Protein AF-A0A2M8DXQ0-F1 (afdb_monomer_lite)

Sequence (155 aa):
MKQFPECLSPVTDYAHSKRWRASALTLALAMISALGCEPAQAQPVPDASDHPAVVLIAPETVQDILKIHFELPAALPDETARATFLRRAQREIGELLASEGYFTPQITLRPTGDGEAPALEVAPGRRTLVSAVNIEFRGAIAADIPLVERLRASW

Radius of gyration: 29.86 Å; chains: 1; bounding box: 64×35×101 Å

pLDDT: mean 78.76, std 22.45, range [37.69, 98.5]

Secondary structure (DSSP, 8-state):
-------------------------------------------------SS-SSEEE--HHHHHHHHHH-PPPS---SHHHHHHHHHHHHHHHHHHHHHTTB-S-EEEEEPPSTTSPPEEEEE--PBP----------THHHH-HHHHHHHHHT-

Foldseek 3Di:
DDDDDDDDDDDPDDDDDDDDDDDDDDDDDDDDDDDDDPDDPPDPPPDLPPDALEAEAEPPVLVVLCVVQPDGDNHQPDPVSVVVVQVVCCVRSCVSLVVVQQNDKDWDWADDPPPDRIYTYIDSPDGDDDPDDDDDDDDPVVVVVVNVVVVVVVD

Structure (mmCIF, N/CA/C/O backbone):
data_AF-A0A2M8DXQ0-F1
#
_entry.id   AF-A0A2M8DXQ0-F1
#
loop_
_atom_site.group_PDB
_atom_site.id
_atom_site.type_symbol
_atom_site.label_atom_id
_atom_site.label_alt_id
_atom_site.label_comp_id
_atom_site.label_asym_id
_atom_site.label_entity_id
_atom_site.label_seq_id
_atom_site.pdbx_PDB_ins_code
_atom_site.Cartn_x
_atom_site.Cartn_y
_atom_site.Cartn_z
_atom_site.occupancy
_atom_site.B_iso_or_equiv
_atom_site.auth_seq_id
_atom_site.auth_comp_id
_atom_site.auth_asym_id
_atom_site.auth_atom_id
_atom_site.pdbx_PDB_model_num
ATOM 1 N N . MET A 1 1 ? 44.949 -21.404 -10.676 1.00 38.62 1 MET A N 1
ATOM 2 C CA . MET A 1 1 ? 44.793 -20.362 -9.629 1.00 38.62 1 MET A CA 1
ATOM 3 C C . MET A 1 1 ? 43.578 -19.527 -10.005 1.00 38.62 1 MET A C 1
ATOM 5 O O . MET A 1 1 ? 43.633 -18.927 -11.059 1.00 38.62 1 MET A O 1
ATOM 9 N N . LYS A 1 2 ? 42.449 -19.472 -9.300 1.00 41.75 2 LYS A N 1
ATOM 10 C CA . LYS A 1 2 ? 41.960 -20.107 -8.071 1.00 41.75 2 LYS A CA 1
ATOM 11 C C . LYS A 1 2 ? 40.453 -20.358 -8.273 1.00 41.75 2 LYS A C 1
ATOM 13 O O . LYS A 1 2 ? 39.755 -19.491 -8.784 1.00 41.75 2 LYS A O 1
ATOM 18 N N . GLN A 1 3 ? 40.017 -21.549 -7.877 1.00 44.88 3 GLN A N 1
ATOM 19 C CA . GLN A 1 3 ? 38.630 -21.971 -7.693 1.00 44.88 3 GLN A CA 1
ATOM 20 C C . GLN A 1 3 ? 38.001 -21.127 -6.567 1.00 44.88 3 GLN A C 1
ATOM 22 O O . GLN A 1 3 ? 38.643 -20.962 -5.529 1.00 44.88 3 GLN A O 1
ATOM 27 N N . PHE A 1 4 ? 36.782 -20.617 -6.744 1.00 52.09 4 PHE A N 1
ATOM 28 C CA . PHE A 1 4 ? 35.934 -20.147 -5.641 1.00 52.09 4 PHE A CA 1
ATOM 29 C C . PHE A 1 4 ? 34.973 -21.277 -5.260 1.00 52.09 4 PHE A C 1
ATOM 31 O O . PHE A 1 4 ? 34.165 -21.657 -6.109 1.00 52.09 4 PHE A O 1
ATOM 38 N N . PRO A 1 5 ? 35.033 -21.813 -4.030 1.00 55.25 5 PRO A N 1
ATOM 39 C CA . PRO A 1 5 ? 33.978 -22.657 -3.510 1.00 55.25 5 PRO A CA 1
ATOM 40 C C . PRO A 1 5 ? 33.169 -21.973 -2.399 1.00 55.25 5 PRO A C 1
ATOM 42 O O . PRO A 1 5 ? 33.694 -21.221 -1.581 1.00 55.25 5 PRO A O 1
ATOM 45 N N . GLU A 1 6 ? 31.891 -22.346 -2.408 1.00 51.88 6 GLU A N 1
ATOM 46 C CA . GLU A 1 6 ? 31.023 -22.602 -1.256 1.00 51.88 6 GLU A CA 1
ATOM 47 C C . GLU A 1 6 ? 30.485 -21.436 -0.415 1.00 51.88 6 GLU A C 1
ATOM 49 O O . GLU A 1 6 ? 31.132 -20.841 0.443 1.00 51.88 6 GLU A O 1
ATOM 54 N N . CYS A 1 7 ? 29.179 -21.227 -0.633 1.00 46.81 7 CYS A N 1
ATOM 55 C CA . CYS A 1 7 ? 28.169 -21.005 0.392 1.00 46.81 7 CYS A CA 1
ATOM 56 C C . CYS A 1 7 ? 28.504 -21.686 1.724 1.00 46.81 7 CYS A C 1
ATOM 58 O O . CYS A 1 7 ? 28.810 -22.871 1.730 1.00 46.81 7 CYS A O 1
ATOM 60 N N . LEU A 1 8 ? 28.287 -20.972 2.829 1.00 46.88 8 LEU A N 1
ATOM 61 C CA . LEU A 1 8 ? 27.547 -21.443 4.006 1.00 46.88 8 LEU A CA 1
ATOM 62 C C . LEU A 1 8 ? 27.534 -20.316 5.045 1.00 46.88 8 LEU A C 1
ATOM 64 O O . LEU A 1 8 ? 28.537 -19.995 5.677 1.00 46.88 8 LEU A O 1
ATOM 68 N N . SER A 1 9 ? 26.364 -19.707 5.213 1.00 54.69 9 SER A N 1
ATOM 69 C CA . SER A 1 9 ? 25.974 -19.054 6.463 1.00 54.69 9 SER A CA 1
ATOM 70 C C . SER A 1 9 ? 26.102 -20.041 7.632 1.00 54.69 9 SER A C 1
ATOM 72 O O . SER A 1 9 ? 25.889 -21.241 7.445 1.00 54.69 9 SER A O 1
ATOM 74 N N . PRO A 1 10 ? 26.302 -19.540 8.857 1.00 52.59 10 PRO A N 1
ATOM 75 C CA . PRO A 1 10 ? 25.149 -19.604 9.744 1.00 52.59 10 PRO A CA 1
ATOM 76 C C . PRO A 1 10 ? 24.891 -18.319 10.532 1.00 52.59 10 PRO A C 1
ATOM 78 O O . PRO A 1 10 ? 25.787 -17.640 11.027 1.00 52.59 10 PRO A O 1
ATOM 81 N N . VAL A 1 11 ? 23.589 -18.064 10.631 1.00 55.38 11 VAL A N 1
ATOM 82 C CA . VAL A 1 11 ? 22.869 -17.262 11.618 1.00 55.38 11 VAL A CA 1
ATOM 83 C C . VAL A 1 11 ? 23.506 -17.390 13.004 1.00 55.38 11 VAL A 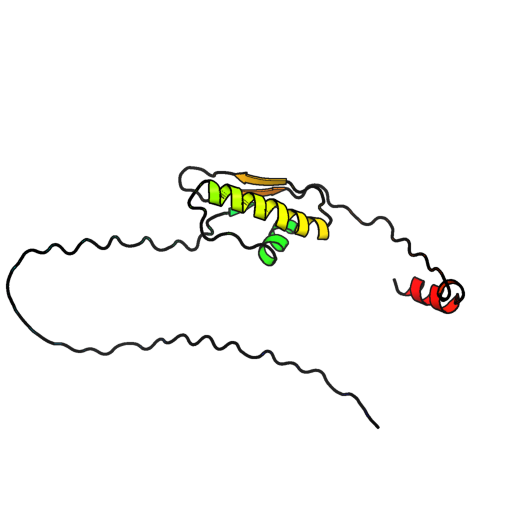C 1
ATOM 85 O O . VAL A 1 11 ? 23.536 -18.476 13.581 1.00 55.38 11 VAL A O 1
ATOM 88 N N . THR A 1 12 ? 23.985 -16.277 13.558 1.00 50.41 12 THR A N 1
ATOM 89 C CA . THR A 1 12 ? 24.344 -16.184 14.974 1.00 50.41 12 THR A CA 1
ATOM 90 C C . THR A 1 12 ? 23.084 -16.023 15.819 1.00 50.41 12 THR A C 1
ATOM 92 O O . THR A 1 12 ? 22.494 -14.952 15.932 1.00 50.41 12 THR A O 1
ATOM 95 N N . ASP A 1 13 ? 22.691 -17.170 16.357 1.00 38.81 13 ASP A N 1
ATOM 96 C CA . ASP A 1 13 ? 22.019 -17.446 17.624 1.00 38.81 13 ASP A CA 1
ATOM 97 C C . ASP A 1 13 ? 21.908 -16.243 18.594 1.00 38.81 13 ASP A C 1
ATOM 99 O O . ASP A 1 13 ? 22.891 -15.796 19.194 1.00 38.81 13 ASP A O 1
ATOM 103 N N . TYR A 1 14 ? 20.691 -15.709 18.753 1.00 49.53 14 TYR A N 1
ATOM 104 C CA . TYR A 1 14 ? 20.368 -14.683 19.748 1.00 49.53 14 TYR A CA 1
ATOM 105 C C . TYR A 1 14 ? 19.960 -15.384 21.050 1.00 49.53 14 TYR A C 1
ATOM 107 O O . TYR A 1 14 ? 18.826 -15.830 21.228 1.00 49.53 14 TYR A O 1
ATOM 115 N N . ALA A 1 15 ? 20.914 -15.503 21.971 1.00 43.38 15 ALA A N 1
ATOM 116 C CA . ALA A 1 15 ? 20.733 -16.155 23.261 1.00 43.38 15 ALA A CA 1
ATOM 117 C C . ALA A 1 15 ? 19.770 -15.368 24.175 1.00 43.38 15 ALA A C 1
ATOM 119 O O . ALA A 1 15 ? 20.168 -14.446 24.889 1.00 43.38 15 ALA A O 1
ATOM 120 N N . HIS A 1 16 ? 18.495 -15.763 24.210 1.00 40.06 16 HIS A N 1
ATOM 121 C CA . HIS A 1 16 ? 17.528 -15.276 25.195 1.00 40.06 16 HIS A CA 1
ATOM 122 C C . HIS A 1 16 ? 17.622 -16.114 26.482 1.00 40.06 16 HIS A C 1
ATOM 124 O O . HIS A 1 16 ? 17.029 -17.186 26.612 1.00 40.06 16 HIS A O 1
ATOM 130 N N . SER A 1 17 ? 18.392 -15.637 27.462 1.00 42.81 17 SER A N 1
ATOM 131 C CA . SER A 1 17 ? 18.555 -16.322 28.750 1.00 42.81 17 SER A CA 1
ATOM 132 C C . SER A 1 17 ? 17.318 -16.149 29.651 1.00 42.81 17 SER A C 1
ATOM 134 O O . SER A 1 17 ? 17.207 -15.227 30.456 1.00 42.81 17 SER A O 1
ATOM 136 N N . LYS A 1 18 ? 16.365 -17.084 29.545 1.00 44.78 18 LYS A N 1
ATOM 137 C CA . LYS A 1 18 ? 15.232 -17.222 30.475 1.00 44.78 18 LYS A CA 1
ATOM 138 C C . LYS A 1 18 ? 15.708 -17.935 31.746 1.00 44.78 18 LYS A C 1
ATOM 140 O O . LYS A 1 18 ? 15.846 -19.155 31.785 1.00 44.78 18 LYS A O 1
ATOM 145 N N . ARG A 1 19 ? 16.001 -17.170 32.798 1.00 52.69 19 ARG A N 1
ATOM 146 C CA . ARG A 1 19 ? 16.432 -17.698 34.103 1.00 52.69 19 ARG A CA 1
ATOM 147 C C . ARG A 1 19 ? 15.214 -18.145 34.917 1.00 52.69 19 ARG A C 1
ATOM 149 O O . ARG A 1 19 ? 14.646 -17.365 35.671 1.00 52.69 19 ARG A O 1
ATOM 156 N N . TRP A 1 20 ? 14.829 -19.410 34.775 1.00 47.44 20 TRP A N 1
ATOM 157 C CA . TRP A 1 20 ? 13.988 -20.125 35.738 1.00 47.44 20 TRP A CA 1
ATOM 158 C C . TRP A 1 20 ? 14.889 -20.924 36.680 1.00 47.44 20 TRP A C 1
ATOM 160 O O . TRP A 1 20 ? 15.557 -21.859 36.246 1.00 47.44 20 TRP A O 1
ATOM 170 N N . ARG A 1 21 ? 14.909 -20.585 37.973 1.00 59.59 21 ARG A N 1
ATOM 171 C CA . ARG A 1 21 ? 15.303 -21.533 39.024 1.00 59.59 21 ARG A CA 1
ATOM 172 C C . ARG A 1 21 ? 14.330 -21.422 40.185 1.00 59.59 21 ARG A C 1
ATOM 174 O O . ARG A 1 21 ? 14.122 -20.349 40.741 1.00 59.59 21 ARG A O 1
ATOM 181 N N . ALA A 1 22 ? 13.730 -22.569 40.466 1.00 41.38 22 ALA A N 1
ATOM 182 C CA . ALA A 1 22 ? 12.804 -22.832 41.542 1.00 41.38 22 ALA A CA 1
ATOM 183 C C . ALA A 1 22 ? 13.484 -22.790 42.923 1.00 41.38 22 ALA A C 1
ATOM 185 O O . ALA A 1 22 ? 14.655 -23.137 43.055 1.00 41.38 22 ALA A O 1
ATOM 186 N N . SER A 1 23 ? 12.664 -22.416 43.906 1.00 44.75 23 SER A N 1
ATOM 187 C CA . SER A 1 23 ? 12.554 -22.940 45.274 1.00 44.75 23 SER A CA 1
ATOM 188 C C . SER A 1 23 ? 13.799 -23.077 46.158 1.00 44.75 23 SER A C 1
ATOM 190 O O . SER A 1 23 ? 14.638 -23.944 45.941 1.00 44.75 23 SER A O 1
ATOM 192 N N . ALA A 1 24 ? 13.776 -22.381 47.299 1.00 46.00 24 ALA A N 1
ATOM 193 C CA . ALA A 1 24 ? 14.278 -22.925 48.561 1.00 46.00 24 ALA A CA 1
ATOM 194 C C . ALA A 1 24 ? 13.546 -22.303 49.765 1.00 46.00 24 ALA A C 1
ATOM 196 O O . ALA A 1 24 ? 13.680 -21.126 50.079 1.00 46.00 24 ALA A O 1
ATOM 197 N N . LEU A 1 25 ? 12.751 -23.165 50.388 1.00 49.34 25 LEU A N 1
ATOM 198 C CA . LEU A 1 25 ? 12.206 -23.172 51.741 1.00 49.34 25 LEU A CA 1
ATOM 199 C C . LEU A 1 25 ? 13.146 -22.574 52.817 1.00 49.34 25 LEU A C 1
ATOM 201 O O . LEU A 1 25 ? 14.227 -23.116 53.024 1.00 49.34 25 LEU A O 1
ATOM 205 N N . THR A 1 26 ? 12.686 -21.592 53.601 1.00 50.16 26 THR A N 1
ATOM 206 C CA . THR A 1 26 ? 13.137 -21.400 54.996 1.00 50.16 26 THR A CA 1
ATOM 207 C C . THR A 1 26 ? 12.008 -20.874 55.886 1.00 50.16 26 THR A C 1
ATOM 209 O O . THR A 1 26 ? 11.451 -19.798 55.695 1.00 50.16 26 THR A O 1
ATOM 212 N N . LEU A 1 27 ? 11.680 -21.707 56.871 1.00 43.22 27 LEU A N 1
ATOM 213 C CA . LEU A 1 27 ? 10.767 -21.500 57.986 1.00 43.22 27 LEU A CA 1
ATOM 214 C C . LEU A 1 27 ? 11.451 -20.610 59.042 1.00 43.22 27 LEU A C 1
ATOM 216 O O . LEU A 1 27 ? 12.519 -20.981 59.528 1.00 43.22 27 LEU A O 1
ATOM 220 N N . ALA A 1 28 ? 10.849 -19.486 59.439 1.00 41.97 28 ALA A N 1
ATOM 221 C CA . ALA A 1 28 ? 11.252 -18.762 60.647 1.00 41.97 28 ALA A CA 1
ATOM 222 C C . ALA A 1 28 ? 10.053 -18.078 61.322 1.00 41.97 28 ALA A C 1
ATOM 224 O O . ALA A 1 28 ? 9.378 -17.219 60.764 1.00 41.97 28 ALA A O 1
ATOM 225 N N . LEU A 1 29 ? 9.819 -18.537 62.544 1.00 46.22 29 LEU A N 1
ATOM 226 C CA . LEU A 1 29 ? 8.838 -18.141 63.542 1.00 46.22 29 LEU A CA 1
ATOM 227 C C . LEU A 1 29 ? 9.188 -16.776 64.167 1.00 46.22 29 LEU A C 1
ATOM 229 O O . LEU A 1 29 ? 10.295 -16.630 64.677 1.00 46.22 29 LEU A O 1
ATOM 233 N N . ALA A 1 30 ? 8.240 -15.834 64.234 1.00 40.78 30 ALA A N 1
ATOM 234 C CA . ALA A 1 30 ? 8.247 -14.762 65.238 1.00 40.78 30 ALA A CA 1
ATOM 235 C C . ALA A 1 30 ? 6.844 -14.153 65.434 1.00 40.78 30 ALA A C 1
ATOM 237 O O . ALA A 1 30 ? 6.304 -13.483 64.558 1.00 40.78 30 ALA A O 1
ATOM 238 N N . MET A 1 31 ? 6.273 -14.392 66.617 1.00 52.69 31 MET A N 1
ATOM 239 C CA . MET A 1 31 ? 5.192 -13.602 67.211 1.00 52.69 31 MET A CA 1
ATOM 240 C C . MET A 1 31 ? 5.657 -12.162 67.463 1.00 52.69 31 MET A C 1
ATOM 242 O O . MET A 1 31 ? 6.749 -12.023 67.998 1.00 52.69 31 MET A O 1
ATOM 246 N N . ILE A 1 32 ? 4.821 -11.146 67.188 1.00 50.75 32 ILE A N 1
ATOM 247 C CA . ILE A 1 32 ? 4.685 -9.878 67.947 1.00 50.75 32 ILE A CA 1
ATOM 248 C C . ILE A 1 32 ? 3.414 -9.120 67.478 1.00 50.75 32 ILE A C 1
ATOM 250 O O . ILE A 1 32 ? 3.240 -8.811 66.306 1.00 50.75 32 ILE A O 1
ATOM 254 N N . SER A 1 33 ? 2.537 -8.891 68.456 1.00 41.78 33 SER A N 1
ATOM 255 C CA . SER A 1 33 ? 1.499 -7.875 68.702 1.00 41.78 33 SER A CA 1
ATOM 256 C C . SER A 1 33 ? 0.980 -6.900 67.625 1.00 41.78 33 SER A C 1
ATOM 258 O O . SER A 1 33 ? 1.723 -6.128 67.033 1.00 41.78 33 SER A O 1
ATOM 260 N N . ALA A 1 34 ? -0.360 -6.856 67.565 1.00 47.50 34 ALA A N 1
ATOM 261 C CA . ALA A 1 34 ? -1.269 -5.703 67.460 1.00 47.50 34 ALA A CA 1
ATOM 262 C C . ALA A 1 34 ? -0.751 -4.380 66.859 1.00 47.50 34 ALA A C 1
ATOM 264 O O . ALA A 1 34 ? -0.006 -3.659 67.510 1.00 47.50 34 ALA A O 1
ATOM 265 N N . LEU A 1 35 ? -1.313 -3.997 65.706 1.00 53.84 35 LEU A N 1
ATOM 266 C CA . LEU A 1 35 ? -1.897 -2.679 65.409 1.00 53.84 35 LEU A CA 1
ATOM 267 C C . LEU A 1 35 ? -2.565 -2.775 64.027 1.00 53.84 35 LEU A C 1
ATOM 269 O O . LEU A 1 35 ? -1.962 -3.280 63.082 1.00 53.84 35 LEU A O 1
ATOM 273 N N . GLY A 1 36 ? -3.817 -2.329 63.911 1.00 46.44 36 GLY A N 1
ATOM 274 C CA . GLY A 1 36 ? -4.515 -2.261 62.630 1.00 46.44 36 GLY A CA 1
ATOM 275 C C . GLY A 1 36 ? -3.786 -1.322 61.671 1.00 46.44 36 GLY A C 1
ATOM 276 O O . GLY A 1 36 ? -3.722 -0.120 61.903 1.00 46.44 36 GLY A O 1
ATOM 277 N N . CYS A 1 37 ? -3.238 -1.891 60.604 1.00 37.69 37 CYS A N 1
ATOM 278 C CA . CYS A 1 37 ? -2.796 -1.189 59.411 1.00 37.69 37 CYS A CA 1
ATOM 279 C C . CYS A 1 37 ? -3.345 -2.022 58.254 1.00 37.69 37 CYS A C 1
ATOM 281 O O . CYS A 1 37 ? -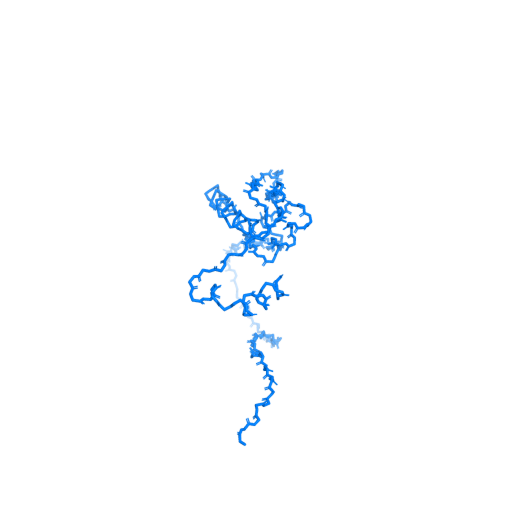2.797 -3.078 57.941 1.00 37.69 37 CYS A O 1
ATOM 283 N N . GLU A 1 38 ? -4.506 -1.628 57.725 1.00 43.25 38 GLU A N 1
ATOM 284 C CA . GLU A 1 38 ? -5.064 -2.223 56.511 1.00 43.25 38 GLU A CA 1
ATOM 285 C C . GLU A 1 38 ? -4.017 -2.074 55.400 1.00 43.25 38 GLU A C 1
ATOM 287 O O . GLU A 1 38 ? -3.698 -0.943 55.018 1.00 43.25 38 GLU A O 1
ATOM 292 N N . PRO A 1 39 ? -3.433 -3.172 54.885 1.00 44.44 39 PRO A N 1
ATOM 293 C CA . PRO A 1 39 ? -2.624 -3.065 53.694 1.00 44.44 39 PRO A CA 1
ATOM 294 C C . PRO A 1 39 ? -3.578 -2.662 52.575 1.00 44.44 39 PRO A C 1
ATOM 296 O O . PRO A 1 39 ? -4.568 -3.350 52.316 1.00 44.44 39 PRO A O 1
ATOM 299 N N . ALA A 1 40 ? -3.288 -1.521 51.950 1.00 53.22 40 ALA A N 1
ATOM 300 C CA . ALA A 1 40 ? -3.913 -1.085 50.716 1.00 53.22 40 ALA A CA 1
ATOM 301 C C . ALA A 1 40 ? -4.097 -2.304 49.808 1.00 53.22 40 ALA A C 1
ATOM 303 O O . ALA A 1 40 ? -3.121 -2.969 49.451 1.00 53.22 40 ALA A O 1
ATOM 304 N N . GLN A 1 41 ? -5.354 -2.638 49.515 1.00 44.53 41 GLN A N 1
ATOM 305 C CA . GLN A 1 41 ? -5.676 -3.731 48.618 1.00 44.53 41 GLN A CA 1
ATOM 306 C C . GLN A 1 41 ? -4.989 -3.436 47.288 1.00 44.53 41 GLN A C 1
ATOM 308 O O . GLN A 1 41 ? -5.386 -2.530 46.557 1.00 44.53 41 GLN A O 1
ATOM 313 N N . ALA A 1 42 ? -3.923 -4.184 47.002 1.00 49.88 42 ALA A N 1
ATOM 314 C CA . ALA A 1 42 ? -3.369 -4.283 45.672 1.00 49.88 42 ALA A CA 1
ATOM 315 C C . ALA A 1 42 ? -4.496 -4.833 44.801 1.00 49.88 42 ALA A C 1
ATOM 317 O O . ALA A 1 42 ? -4.826 -6.019 44.864 1.00 49.88 42 ALA A O 1
ATOM 318 N N . GLN A 1 43 ? -5.152 -3.936 44.068 1.00 52.00 43 GLN A N 1
ATOM 319 C CA . GLN A 1 43 ? -6.100 -4.329 43.045 1.00 52.00 43 GLN A CA 1
ATOM 320 C C . GLN A 1 43 ? -5.352 -5.289 42.112 1.00 52.00 43 GLN A C 1
ATOM 322 O O . GLN A 1 43 ? -4.249 -4.949 41.670 1.00 52.00 43 GLN A O 1
ATOM 327 N N . PRO A 1 44 ? -5.889 -6.492 41.848 1.00 45.03 44 PRO A N 1
ATOM 328 C CA . PRO A 1 44 ? -5.328 -7.360 40.832 1.00 45.03 44 PRO A CA 1
ATOM 329 C C . PRO A 1 44 ? -5.332 -6.548 39.541 1.00 45.03 44 PRO A C 1
ATOM 331 O O . PRO A 1 44 ? -6.400 -6.151 39.076 1.00 45.03 44 PRO A O 1
ATOM 334 N N . VAL A 1 45 ? -4.146 -6.237 39.012 1.00 55.00 45 VAL A N 1
ATOM 335 C CA . VAL A 1 45 ? -4.020 -5.730 37.647 1.00 55.00 45 VAL A CA 1
ATOM 336 C C . VAL A 1 45 ? -4.669 -6.815 36.792 1.00 55.00 45 VAL A C 1
ATOM 338 O O . VAL A 1 45 ? -4.180 -7.948 36.837 1.00 55.00 45 VAL A O 1
ATOM 341 N N . PRO A 1 46 ? -5.811 -6.544 36.132 1.00 52.59 46 PRO A N 1
ATOM 342 C CA . PRO A 1 46 ? -6.426 -7.542 35.282 1.00 52.59 46 PRO A CA 1
ATOM 343 C C . PRO A 1 46 ? -5.373 -7.953 34.266 1.00 52.59 46 PRO A C 1
ATOM 345 O O . PRO A 1 46 ? -4.700 -7.096 33.686 1.00 52.59 46 PRO A O 1
ATOM 348 N N . ASP A 1 47 ? -5.194 -9.268 34.168 1.00 43.94 47 ASP A N 1
ATOM 349 C CA . ASP A 1 47 ? -4.316 -9.934 33.221 1.00 43.94 47 ASP A CA 1
ATOM 350 C C . ASP A 1 47 ? -4.429 -9.193 31.892 1.00 43.94 47 ASP A C 1
ATOM 352 O O . ASP A 1 47 ? -5.539 -9.009 31.385 1.00 43.94 47 ASP A O 1
ATOM 356 N N . ALA A 1 48 ? -3.311 -8.641 31.417 1.00 50.91 48 ALA A N 1
ATOM 357 C CA . ALA A 1 48 ? -3.275 -7.897 30.174 1.00 50.91 48 ALA A CA 1
ATOM 358 C C . ALA A 1 48 ? -3.663 -8.883 29.078 1.00 50.91 48 ALA A C 1
ATOM 360 O O . ALA A 1 48 ? -2.838 -9.677 28.630 1.00 50.91 48 ALA A O 1
ATOM 361 N N . SER A 1 49 ? -4.948 -8.894 28.737 1.00 47.06 49 SER A N 1
ATOM 362 C CA . SER A 1 49 ? -5.508 -9.747 27.712 1.00 47.06 49 SER A CA 1
ATOM 363 C C . SER A 1 49 ? -4.634 -9.592 26.476 1.00 47.06 49 SER A C 1
ATOM 365 O O . SER A 1 49 ? -4.495 -8.481 25.968 1.00 47.06 49 SER A O 1
ATOM 367 N N . ASP A 1 50 ? -4.060 -10.692 25.993 1.00 52.03 50 ASP A N 1
ATOM 368 C CA . ASP A 1 50 ? -3.205 -10.769 24.795 1.00 52.03 50 ASP A CA 1
ATOM 369 C C . ASP A 1 50 ? -4.002 -10.505 23.494 1.00 52.03 50 ASP A C 1
ATOM 371 O O . ASP A 1 50 ? -3.685 -10.977 22.403 1.00 52.03 50 ASP A O 1
ATOM 375 N N . HIS A 1 51 ? -5.121 -9.790 23.617 1.00 52.72 51 HIS A N 1
ATOM 376 C CA . HIS A 1 51 ? -5.951 -9.354 22.519 1.00 52.72 51 HIS A CA 1
ATOM 377 C C . HIS A 1 51 ? -5.391 -8.026 22.013 1.00 52.72 51 HIS A C 1
ATOM 379 O O . HIS A 1 51 ? -5.248 -7.085 22.800 1.00 52.72 51 HIS A O 1
ATOM 385 N N . PRO A 1 52 ? -5.070 -7.921 20.713 1.00 60.75 52 PRO A N 1
ATOM 386 C CA . PRO A 1 52 ? -4.592 -6.670 20.156 1.00 60.75 52 PRO A CA 1
ATOM 387 C C . PRO A 1 52 ? -5.633 -5.582 20.425 1.00 60.75 52 PRO A C 1
ATOM 389 O O . PRO A 1 52 ? -6.833 -5.803 20.259 1.00 60.75 52 PRO A O 1
ATOM 392 N N . ALA A 1 53 ? -5.180 -4.386 20.801 1.00 82.50 53 ALA A N 1
ATOM 393 C CA . ALA A 1 53 ? -6.076 -3.258 21.062 1.00 82.50 53 ALA A CA 1
ATOM 394 C C . ALA A 1 53 ? -6.861 -2.793 19.826 1.00 82.50 53 ALA A C 1
ATOM 396 O O . ALA A 1 53 ? -7.657 -1.862 19.920 1.00 82.50 53 ALA A O 1
ATOM 397 N N . VAL A 1 54 ? -6.614 -3.403 18.666 1.00 92.38 54 VAL A N 1
ATOM 398 C CA . VAL A 1 54 ? -7.266 -3.127 17.393 1.00 92.38 54 VAL A CA 1
ATOM 399 C C . VAL A 1 54 ? -7.469 -4.445 16.651 1.00 92.38 54 VAL A C 1
ATOM 401 O O . VAL A 1 54 ? -6.544 -5.249 16.544 1.00 92.38 54 VAL A O 1
ATOM 404 N N . VAL A 1 55 ? -8.654 -4.648 16.082 1.00 93.88 55 VAL A N 1
ATOM 405 C CA . VAL A 1 55 ? -8.959 -5.796 15.215 1.00 93.88 55 VAL A CA 1
ATOM 406 C C . VAL A 1 55 ? -8.781 -5.392 13.752 1.00 93.88 55 VAL A C 1
ATOM 408 O O . VAL A 1 55 ? -9.322 -4.377 13.325 1.00 93.88 55 VAL A O 1
ATOM 411 N N . LEU A 1 56 ? -8.037 -6.171 12.961 1.00 95.75 56 LEU A N 1
ATOM 412 C CA . LEU A 1 56 ? -7.825 -5.895 11.534 1.00 95.75 56 LEU A CA 1
ATOM 413 C C . LEU A 1 56 ? -8.889 -6.578 10.662 1.00 95.75 56 LEU A C 1
ATOM 415 O O . LEU A 1 56 ? -8.944 -7.808 10.594 1.00 95.75 56 LEU A O 1
ATOM 419 N N . ILE A 1 57 ? -9.659 -5.780 9.919 1.00 96.81 57 ILE A N 1
ATOM 420 C CA . ILE A 1 57 ? -10.672 -6.248 8.967 1.00 96.81 57 ILE A CA 1
ATOM 421 C C . ILE A 1 57 ? -10.241 -5.859 7.551 1.00 96.81 57 ILE A C 1
ATOM 423 O O . ILE A 1 57 ? -10.218 -4.683 7.192 1.00 96.81 57 ILE A O 1
ATOM 427 N N . ALA A 1 58 ? -9.904 -6.855 6.736 1.00 97.00 58 ALA A N 1
ATOM 428 C CA . ALA A 1 58 ? -9.494 -6.672 5.347 1.00 97.00 58 ALA A CA 1
ATOM 429 C C . ALA A 1 58 ? -9.810 -7.934 4.525 1.00 97.00 58 ALA A C 1
ATOM 431 O O . ALA A 1 58 ? -9.956 -9.012 5.107 1.00 97.00 58 ALA A O 1
ATOM 432 N N . PRO A 1 59 ? -9.876 -7.843 3.183 1.00 97.19 59 PRO A N 1
ATOM 433 C CA . PRO A 1 59 ? -9.851 -9.023 2.321 1.00 97.19 59 PRO A CA 1
ATOM 434 C C . PRO A 1 59 ? -8.611 -9.885 2.592 1.00 97.19 59 PRO A C 1
ATOM 436 O O . PRO A 1 59 ? -7.540 -9.342 2.853 1.00 97.19 59 PRO A O 1
ATOM 439 N N . GLU A 1 60 ? -8.739 -11.208 2.476 1.00 96.00 60 GLU A N 1
ATOM 440 C CA . GLU A 1 60 ? -7.697 -12.185 2.845 1.00 96.00 60 GLU A CA 1
ATOM 441 C C . GLU A 1 60 ? -6.321 -11.867 2.237 1.00 96.00 60 GLU A C 1
ATOM 443 O O . GLU A 1 60 ? -5.336 -11.743 2.960 1.00 96.00 60 GLU A O 1
ATOM 448 N N . THR A 1 61 ? -6.274 -11.589 0.929 1.00 92.50 61 THR A N 1
ATOM 449 C CA . THR A 1 61 ? -5.032 -11.248 0.211 1.00 92.50 61 THR A CA 1
ATOM 450 C C . THR A 1 61 ? -4.311 -10.029 0.780 1.00 92.50 61 THR A C 1
ATOM 452 O O . THR A 1 61 ? -3.086 -9.976 0.779 1.00 92.50 61 THR A O 1
ATOM 455 N N . VAL A 1 62 ? -5.058 -9.038 1.264 1.00 97.00 62 VAL A N 1
ATOM 456 C CA . VAL A 1 62 ? -4.514 -7.829 1.890 1.00 97.00 62 VAL A CA 1
ATOM 457 C C . VAL A 1 62 ? -4.156 -8.094 3.343 1.00 97.00 62 VAL A C 1
ATOM 459 O O . VAL A 1 62 ? -3.149 -7.591 3.833 1.00 97.00 62 VAL A O 1
ATOM 462 N N . GLN A 1 63 ? -4.965 -8.892 4.034 1.00 96.75 63 GLN A N 1
ATOM 463 C CA . GLN A 1 63 ? -4.764 -9.200 5.439 1.00 96.75 63 GLN A CA 1
ATOM 464 C C . GLN A 1 63 ? -3.416 -9.891 5.678 1.00 96.75 63 GLN A C 1
ATOM 466 O O . GLN A 1 63 ? -2.733 -9.557 6.642 1.00 96.75 63 GLN A O 1
ATOM 471 N N . ASP A 1 64 ? -3.009 -10.799 4.793 1.00 96.06 64 ASP A N 1
ATOM 472 C CA . ASP A 1 64 ? -1.732 -11.510 4.913 1.00 96.06 64 ASP A CA 1
ATOM 473 C C . ASP A 1 64 ? -0.527 -10.582 4.757 1.00 96.06 64 ASP A C 1
ATOM 475 O O . ASP A 1 64 ? 0.414 -10.639 5.547 1.00 96.06 64 ASP A O 1
ATOM 479 N N . ILE A 1 65 ? -0.593 -9.656 3.802 1.00 96.06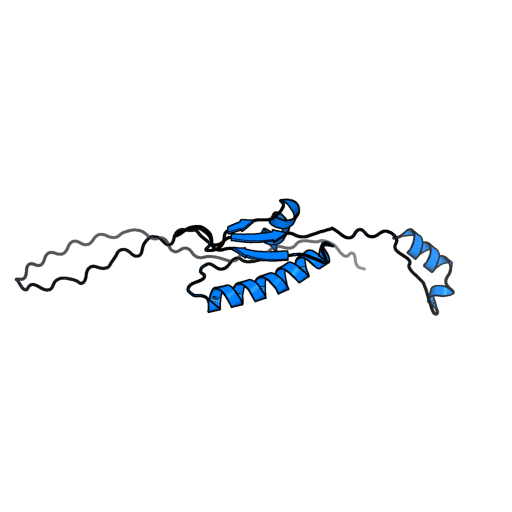 65 ILE A N 1
ATOM 480 C CA . ILE A 1 65 ? 0.449 -8.648 3.570 1.00 96.06 65 ILE A CA 1
ATOM 481 C C . ILE A 1 65 ? 0.560 -7.722 4.789 1.00 96.06 65 ILE A C 1
ATOM 483 O O . ILE A 1 65 ? 1.657 -7.443 5.276 1.00 96.06 65 ILE A O 1
ATOM 487 N N . LEU A 1 66 ? -0.579 -7.291 5.337 1.00 97.44 66 LEU A N 1
ATOM 488 C CA . LEU A 1 66 ? -0.614 -6.420 6.510 1.00 97.44 66 LEU A CA 1
ATOM 489 C C . LEU A 1 66 ? -0.080 -7.102 7.773 1.00 97.44 66 LEU A C 1
ATOM 491 O O . LEU A 1 66 ? 0.629 -6.458 8.536 1.00 97.44 66 LEU A O 1
ATOM 495 N N . LYS A 1 67 ? -0.355 -8.395 7.983 1.00 95.00 67 LYS A N 1
ATOM 496 C CA . LYS A 1 67 ? 0.185 -9.151 9.129 1.00 95.00 67 LYS A CA 1
ATOM 497 C C . LYS A 1 67 ? 1.715 -9.204 9.133 1.00 95.00 67 LYS A C 1
ATOM 499 O O . LYS A 1 67 ? 2.311 -9.280 10.201 1.00 95.00 67 LYS A O 1
ATOM 504 N N . ILE A 1 68 ? 2.337 -9.197 7.955 1.00 95.25 68 ILE A N 1
ATOM 505 C CA . ILE A 1 68 ? 3.795 -9.291 7.811 1.00 95.25 68 ILE A CA 1
ATOM 506 C C . ILE A 1 68 ? 4.453 -7.915 7.957 1.00 95.25 68 ILE A C 1
ATOM 508 O O . ILE A 1 68 ? 5.534 -7.806 8.532 1.00 95.25 68 ILE A O 1
ATOM 512 N N . HIS A 1 69 ? 3.822 -6.868 7.421 1.00 96.56 69 HIS A N 1
ATOM 513 C CA . HIS A 1 69 ? 4.475 -5.574 7.211 1.00 96.56 69 HIS A CA 1
ATOM 514 C C . HIS A 1 69 ? 3.923 -4.424 8.063 1.00 96.56 69 HIS A C 1
ATOM 516 O O . HIS A 1 69 ? 4.496 -3.335 8.033 1.00 96.56 69 HIS A O 1
ATOM 522 N N . PHE A 1 70 ? 2.836 -4.625 8.813 1.00 96.62 70 PHE A N 1
ATOM 523 C CA . PHE A 1 70 ? 2.219 -3.583 9.629 1.00 96.62 70 PHE A CA 1
ATOM 524 C C . PHE A 1 70 ? 1.986 -4.043 11.070 1.00 96.62 70 PHE A C 1
ATOM 526 O O . PHE A 1 70 ? 1.302 -5.029 11.336 1.00 96.62 70 PHE A O 1
ATOM 533 N N . GLU A 1 71 ? 2.521 -3.278 12.018 1.00 94.88 71 GLU A N 1
ATOM 534 C CA . GLU A 1 71 ? 2.379 -3.558 13.445 1.00 94.88 71 GLU A CA 1
ATOM 535 C C . GLU A 1 71 ? 1.171 -2.823 14.034 1.00 94.88 71 GLU A C 1
ATOM 537 O O . GLU A 1 71 ? 1.063 -1.593 13.965 1.00 94.88 71 GLU A O 1
ATOM 542 N N . LEU A 1 72 ? 0.269 -3.583 14.659 1.00 95.06 72 LEU A N 1
ATOM 543 C CA . LEU A 1 72 ? -0.859 -3.030 15.402 1.00 95.06 72 LEU A CA 1
ATOM 544 C C . LEU A 1 72 ? -0.410 -2.553 16.794 1.00 95.06 72 LEU A C 1
ATOM 546 O O . LEU A 1 72 ? 0.436 -3.187 17.427 1.00 95.06 72 LEU A O 1
ATOM 550 N N . PRO A 1 73 ? -0.973 -1.446 17.304 1.00 93.38 73 PRO A N 1
ATOM 551 C CA . PRO A 1 73 ? -0.625 -0.929 18.616 1.00 93.38 73 PRO A CA 1
ATOM 552 C C . PRO A 1 73 ? -1.173 -1.841 19.716 1.00 93.38 73 PRO A C 1
ATOM 554 O O . PRO A 1 73 ? -2.284 -2.359 19.620 1.00 93.38 73 PRO A O 1
ATOM 557 N N . ALA A 1 74 ? -0.420 -1.962 20.810 1.00 90.12 74 ALA A N 1
ATOM 558 C CA . ALA A 1 74 ? -0.854 -2.702 21.994 1.00 90.12 74 ALA A CA 1
ATOM 559 C C . ALA A 1 74 ? -1.971 -1.990 22.781 1.00 90.12 74 ALA A C 1
ATOM 561 O O . ALA A 1 74 ? -2.693 -2.639 23.526 1.00 90.12 74 ALA A O 1
ATOM 562 N N . ALA A 1 75 ? -2.111 -0.664 22.639 1.00 90.12 75 ALA A N 1
ATOM 563 C CA . ALA A 1 75 ? -3.153 0.129 23.291 1.00 90.12 75 ALA A CA 1
ATOM 564 C C . ALA A 1 75 ? -3.450 1.428 22.524 1.00 90.12 75 ALA A C 1
ATOM 566 O O . ALA A 1 75 ? -2.560 2.017 21.910 1.00 90.12 75 ALA A O 1
ATOM 567 N N . LEU A 1 76 ? -4.695 1.905 22.620 1.00 92.00 76 LEU A N 1
ATOM 568 C CA . LEU A 1 76 ? -5.149 3.212 22.129 1.00 92.00 76 LEU A CA 1
ATOM 569 C C . LEU A 1 76 ? -5.877 3.958 23.267 1.00 92.00 76 LEU A C 1
ATOM 571 O O . LEU A 1 76 ? -7.108 3.915 23.331 1.00 92.00 76 LEU A O 1
ATOM 575 N N . PRO A 1 77 ? -5.130 4.584 24.199 1.00 90.38 77 PRO A N 1
ATOM 576 C CA . PRO A 1 77 ? -5.671 5.059 25.477 1.00 90.38 77 PRO A CA 1
ATOM 577 C C . PRO A 1 77 ? -6.609 6.265 25.357 1.00 90.38 77 PRO A C 1
ATOM 579 O O . PRO A 1 77 ? -7.514 6.420 26.172 1.00 90.38 77 PRO A O 1
ATOM 582 N N . ASP A 1 78 ? -6.404 7.119 24.357 1.00 92.50 78 ASP A N 1
ATOM 583 C CA . ASP A 1 78 ? -7.180 8.339 24.161 1.00 92.50 78 ASP A CA 1
ATOM 584 C C . ASP A 1 78 ? -7.416 8.640 22.674 1.00 92.50 78 ASP A C 1
ATOM 586 O O . ASP A 1 78 ? -6.930 7.948 21.773 1.00 92.50 78 ASP A O 1
ATOM 590 N N . GLU A 1 79 ? -8.188 9.692 22.410 1.00 93.00 79 GLU A N 1
ATOM 591 C CA . GLU A 1 79 ? -8.541 10.091 21.049 1.00 93.00 79 GLU A CA 1
ATOM 592 C C . GLU A 1 79 ? -7.336 10.596 20.241 1.00 93.00 79 GLU A C 1
ATOM 594 O O . GLU A 1 79 ? -7.256 10.393 19.030 1.00 93.00 79 GLU A O 1
ATOM 599 N N . THR A 1 80 ? -6.344 11.188 20.906 1.00 96.06 80 THR A N 1
ATOM 600 C CA . THR A 1 80 ? -5.114 11.655 20.255 1.00 96.06 80 THR A CA 1
ATOM 601 C C . THR A 1 80 ? -4.278 10.476 19.759 1.00 96.06 80 THR A C 1
ATOM 603 O O . THR A 1 80 ? -3.739 10.515 18.646 1.00 96.06 80 THR A O 1
ATOM 606 N N . ALA A 1 81 ? -4.193 9.406 20.552 1.00 95.00 81 ALA A N 1
ATOM 607 C CA . ALA A 1 81 ? -3.546 8.155 20.193 1.00 95.00 81 ALA A CA 1
ATOM 608 C C . ALA A 1 81 ? -4.268 7.485 19.020 1.00 95.00 81 ALA A C 1
ATOM 610 O O . ALA A 1 81 ? -3.609 7.087 18.060 1.00 95.00 81 ALA A O 1
ATOM 611 N N . ARG A 1 82 ? -5.609 7.444 19.034 1.00 95.12 82 ARG A N 1
ATOM 612 C CA . ARG A 1 82 ? -6.415 6.929 17.910 1.00 95.12 82 ARG A CA 1
ATOM 613 C C . ARG A 1 82 ? -6.180 7.717 16.627 1.00 95.12 82 ARG A C 1
ATOM 615 O O . ARG A 1 82 ? -5.867 7.122 15.599 1.00 95.12 82 ARG A O 1
ATOM 622 N N . ALA A 1 83 ? -6.253 9.045 16.686 1.00 96.56 83 ALA A N 1
ATOM 623 C CA . ALA A 1 83 ? -6.015 9.906 15.531 1.00 96.56 83 ALA A CA 1
ATOM 624 C C . ALA A 1 83 ? -4.582 9.762 14.995 1.00 96.56 83 ALA A C 1
ATOM 626 O O . ALA A 1 83 ? -4.354 9.748 13.786 1.00 96.56 83 ALA A O 1
ATOM 627 N N . THR A 1 84 ? -3.595 9.630 15.883 1.00 97.62 84 THR A N 1
ATOM 628 C CA . THR A 1 84 ? -2.191 9.439 15.495 1.00 97.62 84 THR A CA 1
ATOM 629 C C . THR A 1 84 ? -1.949 8.081 14.863 1.00 97.62 84 THR A C 1
ATOM 631 O O . THR A 1 84 ? -1.296 8.009 13.820 1.00 97.62 84 THR A O 1
ATOM 634 N N . PHE A 1 85 ? -2.527 7.027 15.433 1.00 97.50 85 PHE A N 1
ATOM 635 C CA . PHE A 1 85 ? -2.499 5.696 14.853 1.00 97.50 85 PHE A CA 1
ATOM 636 C C . PHE A 1 85 ? -3.169 5.665 13.478 1.00 97.50 85 PHE A C 1
ATOM 638 O O . PHE A 1 85 ? -2.560 5.182 12.531 1.00 97.50 85 PHE A O 1
ATOM 645 N N . LEU A 1 86 ? -4.364 6.243 13.327 1.00 97.94 86 LEU A N 1
ATOM 646 C CA . LEU A 1 86 ? -5.072 6.244 12.047 1.00 97.94 86 LEU A CA 1
ATOM 647 C C . LEU A 1 86 ? -4.279 6.971 10.952 1.00 97.94 86 LEU A C 1
ATOM 649 O O . LEU A 1 86 ? -4.159 6.449 9.848 1.00 97.94 86 LEU A O 1
ATOM 653 N N . ARG A 1 87 ? -3.672 8.128 11.251 1.00 98.44 87 ARG A N 1
ATOM 654 C CA . ARG A 1 87 ? -2.798 8.827 10.288 1.00 98.44 87 ARG A CA 1
ATOM 655 C C . ARG A 1 87 ? -1.594 7.979 9.883 1.00 98.44 87 ARG A C 1
ATOM 657 O O . ARG A 1 87 ? -1.210 7.976 8.716 1.00 98.44 87 ARG A O 1
ATOM 664 N N . ARG A 1 88 ? -0.981 7.284 10.848 1.00 98.06 88 ARG A N 1
ATOM 665 C CA . ARG A 1 88 ? 0.134 6.366 10.594 1.00 98.06 88 ARG A CA 1
ATOM 666 C C . ARG A 1 88 ? -0.318 5.220 9.689 1.00 98.06 88 ARG A C 1
ATOM 668 O O . ARG A 1 88 ? 0.312 4.992 8.664 1.00 98.06 88 ARG A O 1
ATOM 675 N N . ALA A 1 89 ? -1.421 4.565 10.047 1.00 98.25 89 ALA A N 1
ATOM 676 C CA . ALA A 1 89 ? -1.997 3.456 9.301 1.00 98.25 89 ALA A CA 1
ATOM 677 C C . ALA A 1 89 ? -2.327 3.872 7.864 1.00 98.25 89 ALA A C 1
ATOM 679 O O . ALA A 1 89 ? -1.911 3.203 6.931 1.00 98.25 89 ALA A O 1
ATOM 680 N N . GLN A 1 90 ? -2.986 5.015 7.665 1.00 98.44 90 GLN A N 1
ATOM 681 C CA . GLN A 1 90 ? -3.312 5.534 6.333 1.00 98.44 90 GLN A CA 1
ATOM 682 C C . GLN A 1 90 ? -2.077 5.739 5.451 1.00 98.44 90 GLN A C 1
ATOM 684 O O . GLN A 1 90 ? -2.117 5.401 4.271 1.00 98.44 90 GLN A O 1
ATOM 689 N N . ARG A 1 91 ? -0.984 6.264 6.015 1.00 98.38 91 ARG A N 1
ATOM 690 C CA . ARG A 1 91 ? 0.272 6.456 5.283 1.00 98.38 91 ARG A CA 1
ATOM 691 C C . ARG A 1 91 ? 0.958 5.126 4.976 1.00 98.38 91 ARG A C 1
ATOM 693 O O . ARG A 1 91 ? 1.184 4.820 3.815 1.00 98.38 91 ARG A O 1
ATOM 700 N N . GLU A 1 92 ? 1.259 4.337 6.003 1.00 98.38 92 GLU A N 1
ATOM 701 C CA . GLU A 1 92 ? 2.074 3.121 5.868 1.00 98.38 92 GLU A CA 1
ATOM 702 C C . GLU A 1 92 ? 1.348 2.029 5.078 1.00 98.38 92 GLU A C 1
ATOM 704 O O . GLU A 1 92 ? 1.917 1.450 4.157 1.00 98.38 92 GLU A O 1
ATOM 709 N N . ILE A 1 93 ? 0.067 1.788 5.376 1.00 98.44 93 ILE A N 1
ATOM 710 C CA . ILE A 1 93 ? -0.745 0.824 4.625 1.00 98.44 93 ILE A CA 1
ATOM 711 C C . ILE A 1 93 ? -0.967 1.325 3.200 1.00 98.44 93 ILE A C 1
ATOM 713 O O . ILE A 1 93 ? -0.925 0.530 2.267 1.00 98.44 93 ILE A O 1
ATOM 717 N N . GLY A 1 94 ? -1.184 2.630 3.013 1.00 98.12 94 GLY A N 1
ATOM 718 C CA . GLY A 1 94 ? -1.329 3.220 1.684 1.00 98.12 94 GLY A CA 1
ATOM 719 C C . GLY A 1 94 ? -0.103 2.978 0.801 1.00 98.12 94 GLY A C 1
ATOM 720 O O . GLY A 1 94 ? -0.242 2.525 -0.333 1.00 98.12 94 GLY A O 1
ATOM 721 N N . GLU A 1 95 ? 1.092 3.222 1.336 1.00 97.94 95 GLU A N 1
ATOM 722 C CA . GLU A 1 95 ? 2.367 2.994 0.646 1.00 97.94 95 GLU A CA 1
ATOM 723 C C . GLU A 1 95 ? 2.610 1.506 0.357 1.00 97.94 95 GLU A C 1
ATOM 725 O O . GLU A 1 95 ? 2.963 1.144 -0.766 1.00 97.94 95 GLU A O 1
ATOM 730 N N . LEU A 1 96 ? 2.353 0.638 1.338 1.00 97.94 96 LEU A N 1
ATOM 731 C CA . LEU A 1 96 ? 2.485 -0.812 1.197 1.00 97.94 96 LEU A CA 1
ATOM 732 C C . LEU A 1 96 ? 1.529 -1.379 0.140 1.00 97.94 96 LEU A C 1
ATOM 734 O O . LEU A 1 96 ? 1.911 -2.177 -0.707 1.00 97.94 96 LEU A O 1
ATOM 738 N N . LEU A 1 97 ? 0.267 -0.960 0.154 1.00 98.06 97 LEU A N 1
ATOM 739 C CA . LEU A 1 97 ? -0.716 -1.443 -0.810 1.00 98.06 97 LEU A CA 1
ATOM 740 C C . LEU A 1 97 ? -0.462 -0.896 -2.219 1.00 98.06 97 LEU A C 1
ATOM 742 O O . LEU A 1 97 ? -0.744 -1.592 -3.198 1.00 98.06 97 LEU A O 1
ATOM 746 N N . ALA A 1 98 ? 0.150 0.282 -2.345 1.00 97.50 98 ALA A N 1
ATOM 747 C CA . ALA A 1 98 ? 0.568 0.815 -3.636 1.00 97.50 98 ALA A CA 1
ATOM 748 C C . ALA A 1 98 ? 1.634 -0.063 -4.318 1.00 97.50 98 ALA A C 1
ATOM 750 O O . ALA A 1 98 ? 1.558 -0.243 -5.536 1.00 97.50 98 ALA A O 1
ATOM 751 N N . SER A 1 99 ? 2.573 -0.675 -3.576 1.00 95.56 99 SER A N 1
ATOM 752 C CA . SER A 1 99 ? 3.547 -1.613 -4.172 1.00 95.56 99 SER A CA 1
ATOM 753 C C . SER A 1 99 ? 2.900 -2.901 -4.681 1.00 95.56 99 SER A C 1
ATOM 755 O O . SER A 1 99 ? 3.398 -3.520 -5.616 1.00 95.56 99 SER A O 1
ATOM 757 N N . GLU A 1 100 ? 1.748 -3.262 -4.123 1.00 95.44 100 GLU A N 1
ATOM 758 C CA . GLU A 1 100 ? 0.952 -4.424 -4.530 1.00 95.44 100 GLU A CA 1
ATOM 759 C C . GLU A 1 100 ? -0.021 -4.121 -5.680 1.00 95.44 100 GLU A C 1
ATOM 761 O O . GLU A 1 100 ? -0.720 -5.013 -6.178 1.00 95.44 100 GLU A O 1
ATOM 766 N N . GLY A 1 101 ? -0.059 -2.864 -6.129 1.00 97.25 101 GLY A N 1
ATOM 767 C CA . GLY A 1 101 ? -0.908 -2.377 -7.211 1.00 97.25 101 GLY A CA 1
ATOM 768 C C . GLY A 1 101 ? -2.249 -1.798 -6.755 1.00 97.25 101 GLY A C 1
ATOM 769 O O . GLY A 1 101 ? -3.091 -1.505 -7.601 1.00 97.25 101 GLY A O 1
ATOM 770 N N . TYR A 1 102 ? -2.487 -1.617 -5.458 1.00 97.62 102 TYR A N 1
ATOM 771 C CA . TYR A 1 102 ? -3.693 -0.981 -4.924 1.00 97.62 102 TYR A CA 1
ATOM 772 C C . TYR A 1 102 ? -3.426 0.496 -4.619 1.00 97.62 102 TYR A C 1
ATOM 774 O O . TYR A 1 102 ? -2.883 0.849 -3.577 1.00 97.62 102 TYR A O 1
ATOM 782 N N . PHE A 1 103 ? -3.830 1.382 -5.529 1.00 97.31 103 PHE A N 1
ATOM 783 C CA . PHE A 1 103 ? -3.504 2.814 -5.441 1.00 97.31 103 PHE A CA 1
ATOM 784 C C . PHE A 1 103 ? -4.588 3.685 -4.795 1.00 97.31 103 PHE A C 1
ATOM 786 O O . PHE A 1 103 ? -4.372 4.876 -4.583 1.00 97.31 103 PHE A O 1
ATOM 793 N N . THR A 1 104 ? -5.760 3.125 -4.493 1.00 96.81 104 THR A N 1
ATOM 794 C CA . THR A 1 104 ? -6.871 3.865 -3.871 1.00 96.81 104 THR A CA 1
ATOM 795 C C . THR A 1 104 ? -7.425 3.159 -2.627 1.00 96.81 104 THR A C 1
ATOM 797 O O . THR A 1 104 ? -8.644 2.960 -2.545 1.00 96.81 104 THR A O 1
ATOM 800 N N . PRO A 1 105 ? -6.579 2.740 -1.668 1.00 97.62 105 PRO A N 1
ATOM 801 C CA . PRO A 1 105 ? -7.069 2.082 -0.471 1.00 97.62 105 PRO A CA 1
ATOM 802 C C . PRO A 1 105 ? -7.831 3.073 0.419 1.00 97.62 105 PRO A C 1
ATOM 804 O O . PRO A 1 105 ? -7.491 4.253 0.508 1.00 97.62 105 PRO A O 1
ATOM 807 N N . GLN A 1 106 ? -8.876 2.592 1.082 1.00 98.12 106 GLN A N 1
ATOM 808 C CA . GLN A 1 106 ? -9.604 3.305 2.126 1.00 98.12 106 GLN A CA 1
ATOM 809 C C . GLN A 1 106 ? -9.303 2.632 3.462 1.00 98.12 106 GLN A C 1
ATOM 811 O O . GLN A 1 106 ? -9.530 1.432 3.615 1.00 98.12 106 GLN A O 1
ATOM 816 N N . ILE A 1 107 ? -8.773 3.410 4.405 1.00 98.38 107 ILE A N 1
ATOM 817 C CA . ILE A 1 107 ? -8.381 2.940 5.733 1.00 98.38 107 ILE A CA 1
ATOM 818 C C . ILE A 1 107 ? -9.139 3.757 6.771 1.00 98.38 107 ILE A C 1
ATOM 820 O O . ILE A 1 107 ? -8.977 4.982 6.854 1.00 98.38 107 ILE A O 1
ATOM 824 N N . THR A 1 108 ? -9.953 3.077 7.572 1.00 97.88 108 THR A N 1
ATOM 825 C CA . THR A 1 108 ? -10.773 3.696 8.614 1.00 97.88 108 THR A CA 1
ATOM 826 C C . THR A 1 108 ? -10.661 2.936 9.921 1.00 97.88 108 THR A C 1
ATOM 828 O O . THR A 1 108 ? -10.641 1.711 9.932 1.00 97.88 108 THR A O 1
ATOM 831 N N . LEU A 1 109 ? -10.636 3.669 11.031 1.00 96.75 109 LEU A N 1
ATOM 832 C CA . LEU A 1 109 ? -10.758 3.092 12.363 1.00 96.75 109 LEU A CA 1
ATOM 833 C C . LEU A 1 109 ? -12.206 3.264 12.826 1.00 96.75 109 LEU A C 1
ATOM 835 O O . LEU A 1 109 ? -12.672 4.393 12.993 1.00 96.75 109 LEU A O 1
ATOM 839 N N . ARG A 1 110 ? -12.928 2.159 12.991 1.00 94.25 110 ARG A N 1
ATOM 840 C CA . ARG A 1 110 ? -14.302 2.147 13.490 1.00 94.25 110 ARG A CA 1
ATOM 841 C C . ARG A 1 110 ? -14.307 1.815 14.980 1.00 94.25 110 ARG A C 1
ATOM 843 O O . ARG A 1 110 ? -13.681 0.834 15.378 1.00 94.25 110 ARG A O 1
ATOM 850 N N . PRO A 1 111 ? -15.003 2.604 15.812 1.00 89.38 111 PRO A N 1
ATOM 851 C CA . PRO A 1 111 ? -15.374 2.150 17.140 1.00 89.38 111 PRO A CA 1
ATOM 852 C C . PRO A 1 111 ? -16.233 0.896 17.001 1.00 89.38 111 PRO A C 1
ATOM 854 O O . PRO A 1 111 ? -17.145 0.859 16.171 1.00 89.38 111 PRO A O 1
ATOM 857 N N . THR A 1 112 ? -15.937 -0.102 17.814 1.00 82.44 112 THR A N 1
ATOM 858 C CA . THR A 1 112 ? -16.809 -1.262 17.995 1.00 82.44 112 THR A CA 1
ATOM 859 C C . THR A 1 112 ? -17.675 -1.004 19.240 1.00 82.44 112 THR A C 1
ATOM 861 O O . THR A 1 112 ? -17.510 0.039 19.877 1.00 82.44 112 THR A O 1
ATOM 864 N N . GLY A 1 113 ? -18.655 -1.860 19.549 1.00 80.38 113 GLY A N 1
ATOM 865 C CA . GLY A 1 113 ? -19.563 -1.660 20.688 1.00 80.38 113 GLY A CA 1
ATOM 866 C C . GLY A 1 113 ? -18.838 -1.423 22.021 1.00 80.38 113 GLY A C 1
ATOM 867 O O . GLY A 1 113 ? -17.631 -1.634 22.137 1.00 80.38 113 GLY A O 1
ATOM 868 N N . ASP A 1 114 ? -19.573 -0.970 23.039 1.00 77.12 114 ASP A N 1
ATOM 869 C CA . ASP A 1 114 ? -18.985 -0.627 24.338 1.00 77.12 114 ASP A CA 1
ATOM 870 C C . ASP A 1 114 ? -18.156 -1.789 24.914 1.00 77.12 114 ASP A C 1
ATOM 872 O O . ASP A 1 114 ? -18.668 -2.873 25.186 1.00 77.12 114 ASP A O 1
ATOM 876 N N . GLY A 1 115 ? -16.857 -1.542 25.110 1.00 75.50 115 GLY A N 1
ATOM 877 C CA . GLY A 1 115 ? -15.907 -2.524 25.639 1.00 75.50 115 GLY A CA 1
ATOM 878 C C . GLY A 1 115 ? -15.221 -3.411 24.593 1.00 75.50 115 GLY A C 1
ATOM 879 O O . GLY A 1 115 ? -14.345 -4.189 24.964 1.00 75.50 115 GLY A O 1
ATOM 880 N N . GLU A 1 116 ? -15.552 -3.285 23.306 1.00 84.31 116 GLU A N 1
ATOM 881 C CA . GLU A 1 116 ? -14.887 -4.021 22.228 1.00 84.31 116 GLU A CA 1
ATOM 882 C C . GLU A 1 116 ? -13.710 -3.238 21.627 1.00 84.31 116 GLU A C 1
ATOM 884 O O . GLU A 1 116 ? -13.704 -2.005 21.551 1.00 84.31 116 GLU A O 1
ATOM 889 N N . ALA A 1 117 ? -12.690 -3.972 21.173 1.00 88.69 117 ALA A N 1
ATOM 890 C CA . ALA A 1 117 ? -11.544 -3.376 20.499 1.00 88.69 117 ALA A CA 1
ATOM 891 C C . ALA A 1 117 ? -11.985 -2.727 19.170 1.00 88.69 117 ALA A C 1
ATOM 893 O O . ALA A 1 117 ? -12.720 -3.358 18.402 1.00 88.69 117 ALA A O 1
ATOM 894 N N . PRO A 1 118 ? -11.549 -1.490 18.861 1.00 93.62 118 PRO A N 1
ATOM 895 C CA . PRO A 1 118 ? -11.874 -0.830 17.601 1.00 93.62 118 PRO A CA 1
ATOM 896 C C . PRO A 1 118 ? -11.372 -1.632 16.395 1.00 93.62 118 PRO A C 1
ATOM 898 O O . PRO A 1 118 ? -10.312 -2.261 16.437 1.00 93.62 118 PRO A O 1
ATOM 901 N N . ALA A 1 119 ? -12.113 -1.565 15.295 1.00 95.44 119 ALA A N 1
ATOM 902 C CA . ALA A 1 119 ? -11.775 -2.241 14.053 1.00 95.44 119 ALA A CA 1
ATOM 903 C C . ALA A 1 119 ? -11.017 -1.308 13.100 1.00 95.44 119 ALA A C 1
ATOM 905 O O . ALA A 1 119 ? -11.510 -0.242 12.727 1.00 95.44 119 ALA A O 1
ATOM 906 N N . LEU A 1 120 ? -9.822 -1.713 12.670 1.00 97.56 120 LEU A N 1
ATOM 907 C CA . LEU A 1 120 ? -9.133 -1.109 11.536 1.00 97.56 120 LEU A CA 1
ATOM 908 C C . LEU A 1 120 ? -9.628 -1.786 10.257 1.00 97.56 120 LEU A C 1
ATOM 910 O O . LEU A 1 120 ? -9.222 -2.900 9.928 1.00 97.56 120 LEU A O 1
ATOM 914 N N . GLU A 1 121 ? -10.515 -1.103 9.547 1.00 98.06 121 GLU A N 1
ATOM 915 C CA . GLU A 1 121 ? -11.062 -1.553 8.273 1.00 98.06 121 GLU A CA 1
ATOM 916 C C . GLU A 1 121 ? -10.180 -1.069 7.123 1.00 98.06 121 GLU A C 1
ATOM 918 O O . GLU A 1 121 ? -9.885 0.126 7.004 1.00 98.06 121 GLU A O 1
ATOM 923 N N . VAL A 1 122 ? -9.782 -2.000 6.256 1.00 98.50 122 VAL A N 1
ATOM 924 C CA . VAL A 1 122 ? -8.983 -1.724 5.061 1.00 98.50 122 VAL A CA 1
ATOM 925 C C . VAL A 1 122 ? -9.713 -2.243 3.829 1.00 98.50 122 VAL A C 1
ATOM 927 O O . VAL A 1 122 ? -9.797 -3.447 3.585 1.00 98.50 122 VAL A O 1
ATOM 930 N N . ALA A 1 123 ? -10.202 -1.316 3.010 1.00 98.12 123 ALA A N 1
ATOM 931 C CA . ALA A 1 123 ? -10.747 -1.610 1.693 1.00 98.12 123 ALA A CA 1
ATOM 932 C C . ALA A 1 123 ? -9.706 -1.227 0.625 1.00 98.12 123 ALA A C 1
ATOM 934 O O . ALA A 1 123 ? -9.490 -0.040 0.393 1.00 98.12 123 ALA A O 1
ATOM 935 N N . PRO A 1 124 ? -9.051 -2.187 -0.051 1.00 97.25 124 PRO A N 1
ATOM 936 C CA . PRO A 1 124 ? -7.916 -1.897 -0.935 1.00 97.25 124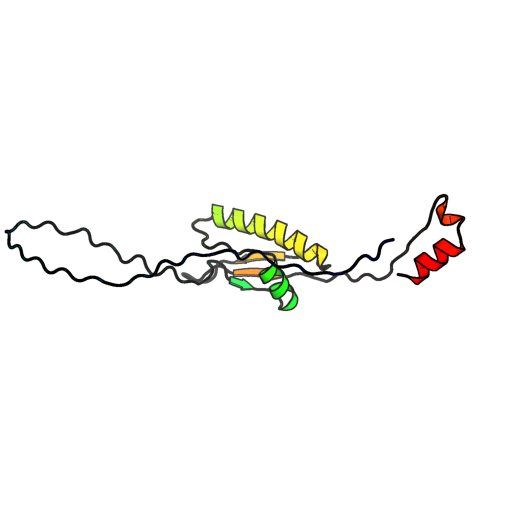 PRO A CA 1
ATOM 937 C C . PRO A 1 124 ? -8.300 -1.200 -2.251 1.00 97.25 124 PRO A C 1
ATOM 939 O O . PRO A 1 124 ? -7.461 -0.578 -2.899 1.00 97.25 124 PRO A O 1
ATOM 942 N N . GLY A 1 125 ? -9.567 -1.296 -2.665 1.00 95.88 125 GLY A N 1
ATOM 943 C CA . GLY A 1 125 ? -10.020 -0.810 -3.967 1.00 95.88 125 GLY A CA 1
ATOM 944 C C . GLY A 1 125 ? -9.605 -1.731 -5.120 1.00 95.88 125 GLY A C 1
ATOM 945 O O . GLY A 1 125 ? -9.417 -2.935 -4.946 1.00 95.88 125 GLY A O 1
ATOM 946 N N . ARG A 1 126 ? -9.511 -1.173 -6.333 1.00 95.75 126 ARG A N 1
ATOM 947 C CA . ARG A 1 126 ? -9.143 -1.937 -7.535 1.00 95.75 126 ARG A CA 1
ATOM 948 C C . ARG A 1 126 ? -7.631 -2.125 -7.614 1.00 95.75 126 ARG A C 1
ATOM 950 O O . ARG A 1 126 ? -6.884 -1.166 -7.447 1.00 95.75 126 ARG A O 1
ATOM 957 N N . ARG A 1 127 ? -7.205 -3.343 -7.959 1.00 95.62 127 ARG A N 1
ATOM 958 C CA . ARG A 1 127 ? -5.806 -3.638 -8.276 1.00 95.62 127 ARG A CA 1
ATOM 959 C C . ARG A 1 127 ? -5.477 -3.201 -9.703 1.00 95.62 127 ARG A C 1
ATOM 961 O O . ARG A 1 127 ? -6.172 -3.583 -10.646 1.00 95.62 127 ARG A O 1
ATOM 968 N N . THR A 1 128 ? -4.413 -2.431 -9.858 1.00 96.69 128 THR A N 1
ATOM 969 C CA . THR A 1 128 ? -3.800 -2.108 -11.146 1.00 96.69 128 THR A CA 1
ATOM 970 C C . THR A 1 128 ? -2.971 -3.296 -11.611 1.00 96.69 128 THR A C 1
ATOM 972 O O . THR A 1 128 ? -2.188 -3.861 -10.852 1.00 96.69 128 THR A O 1
ATOM 975 N N . LEU A 1 129 ? -3.143 -3.663 -12.877 1.00 95.44 129 LEU A N 1
ATOM 976 C CA . LEU A 1 129 ? -2.350 -4.687 -13.543 1.00 95.44 129 LEU A CA 1
ATOM 977 C C . LEU A 1 129 ? -1.449 -4.025 -14.584 1.00 95.44 129 LEU A C 1
ATOM 979 O O . LEU A 1 129 ? -1.855 -3.064 -15.242 1.00 95.44 129 LEU A O 1
ATOM 983 N N . VAL A 1 130 ? -0.237 -4.549 -14.745 1.00 93.81 130 VAL A N 1
ATOM 984 C CA . VAL A 1 130 ? 0.675 -4.115 -15.807 1.00 93.81 130 VAL A CA 1
ATOM 985 C C . VAL A 1 130 ? 0.157 -4.665 -17.135 1.00 93.81 130 VAL A C 1
ATOM 987 O O . VAL A 1 130 ? 0.065 -5.877 -17.306 1.00 93.81 130 VAL A O 1
ATOM 990 N N . SER A 1 131 ? -0.207 -3.781 -18.067 1.00 95.88 131 SER A N 1
ATOM 991 C CA . SER A 1 131 ? -0.714 -4.175 -19.390 1.00 95.88 131 SER A CA 1
ATOM 992 C C . SER A 1 131 ? 0.391 -4.362 -20.428 1.00 95.88 131 SER A C 1
ATOM 994 O O . SER A 1 131 ? 0.258 -5.195 -21.320 1.00 95.88 131 SER A O 1
ATOM 996 N N . ALA A 1 132 ? 1.469 -3.586 -20.327 1.00 94.00 132 ALA A N 1
ATOM 997 C CA . ALA A 1 132 ? 2.623 -3.656 -21.209 1.00 94.00 132 ALA A CA 1
ATOM 998 C C . ALA A 1 132 ? 3.861 -3.080 -20.513 1.00 94.00 132 ALA A C 1
ATOM 1000 O O . ALA A 1 132 ? 3.756 -2.166 -19.693 1.00 94.00 132 ALA A O 1
ATOM 1001 N N . VAL A 1 133 ? 5.033 -3.581 -20.895 1.00 92.56 133 VAL A N 1
ATOM 1002 C CA . VAL A 1 133 ? 6.337 -3.024 -20.526 1.00 92.56 133 VAL A CA 1
ATOM 1003 C C . VAL A 1 133 ? 7.042 -2.643 -21.823 1.00 92.56 133 VAL A C 1
ATOM 1005 O O . VAL A 1 133 ? 7.195 -3.478 -22.710 1.00 92.56 133 VAL A O 1
ATOM 1008 N N . ASN A 1 134 ? 7.437 -1.376 -21.959 1.00 92.06 134 ASN A N 1
ATOM 1009 C CA . ASN A 1 134 ? 8.174 -0.885 -23.123 1.00 92.06 134 ASN A CA 1
ATOM 1010 C C . ASN A 1 134 ? 9.555 -0.399 -22.682 1.00 92.06 134 ASN A C 1
ATOM 1012 O O . ASN A 1 134 ? 9.656 0.547 -21.901 1.00 92.06 134 ASN A O 1
ATOM 1016 N N . ILE A 1 135 ? 10.604 -1.047 -23.184 1.00 91.50 135 ILE A N 1
ATOM 1017 C CA . ILE A 1 135 ? 11.995 -0.751 -22.834 1.00 91.50 135 ILE A CA 1
ATOM 1018 C C . ILE A 1 135 ? 12.694 -0.179 -24.063 1.00 91.50 135 ILE A C 1
ATOM 1020 O O . ILE A 1 135 ? 12.788 -0.827 -25.109 1.00 91.50 135 ILE A O 1
ATOM 1024 N N . GLU A 1 136 ? 13.212 1.039 -23.924 1.00 93.19 136 GLU A N 1
ATOM 1025 C CA . GLU A 1 136 ? 13.934 1.734 -24.983 1.00 93.19 136 GLU A CA 1
ATOM 1026 C C . GLU A 1 136 ? 15.427 1.833 -24.658 1.00 93.19 136 GLU A C 1
ATOM 1028 O O . GLU A 1 136 ? 15.823 2.327 -23.602 1.00 93.19 136 GLU A O 1
ATOM 1033 N N . PHE A 1 137 ? 16.262 1.399 -25.601 1.00 94.12 137 PHE A N 1
ATOM 1034 C CA . PHE A 1 137 ? 17.716 1.492 -25.500 1.00 94.12 137 PHE A CA 1
ATOM 1035 C C . PHE A 1 137 ? 18.199 2.742 -26.236 1.00 94.12 137 PHE A C 1
ATOM 1037 O O . PHE A 1 137 ? 17.843 2.963 -27.393 1.00 94.12 137 PHE A O 1
ATOM 1044 N N . ARG A 1 138 ? 19.019 3.564 -25.571 1.00 94.94 138 ARG A N 1
ATOM 1045 C CA . ARG A 1 138 ? 19.543 4.833 -26.104 1.00 94.94 138 ARG A CA 1
ATOM 1046 C C . ARG A 1 138 ? 21.064 4.923 -25.926 1.00 94.94 138 ARG A C 1
ATOM 1048 O O . ARG A 1 138 ? 21.646 4.232 -25.092 1.00 94.94 138 ARG A O 1
ATOM 1055 N N . GLY A 1 139 ? 21.709 5.797 -26.702 1.00 95.00 139 GLY A N 1
ATOM 1056 C CA . GLY A 1 139 ? 23.157 6.035 -26.629 1.00 95.00 139 GLY A CA 1
ATOM 1057 C C . GLY A 1 139 ? 23.990 4.895 -27.224 1.00 95.00 139 GLY A C 1
ATOM 1058 O O . GLY A 1 139 ? 23.541 4.213 -28.140 1.00 95.00 139 GLY A O 1
ATOM 1059 N N . ALA A 1 140 ? 25.204 4.683 -26.705 1.00 94.25 140 ALA A N 1
ATOM 1060 C CA . ALA A 1 140 ? 26.147 3.695 -27.245 1.00 94.25 140 ALA A CA 1
ATOM 1061 C C . ALA A 1 140 ? 25.584 2.261 -27.278 1.00 94.25 140 ALA A C 1
ATOM 1063 O O . ALA A 1 140 ? 25.874 1.511 -28.204 1.00 94.25 140 ALA A O 1
ATOM 1064 N N . ILE A 1 141 ? 24.728 1.905 -26.313 1.00 93.94 141 ILE A N 1
ATOM 1065 C CA . ILE A 1 141 ? 24.092 0.582 -26.243 1.00 93.94 141 ILE A CA 1
ATOM 1066 C C . ILE A 1 141 ? 23.138 0.366 -27.422 1.00 93.94 141 ILE A C 1
ATOM 1068 O O . ILE A 1 141 ? 23.065 -0.738 -27.942 1.00 93.94 141 ILE A O 1
ATOM 1072 N N . ALA A 1 142 ? 22.453 1.412 -27.897 1.00 94.25 142 ALA A N 1
ATOM 1073 C CA . ALA A 1 142 ? 21.505 1.296 -29.007 1.00 94.25 142 ALA A CA 1
ATOM 1074 C C . ALA A 1 142 ? 22.176 0.913 -30.338 1.00 94.25 142 ALA A C 1
ATOM 1076 O O . ALA A 1 142 ? 21.515 0.372 -31.220 1.00 94.25 142 ALA A O 1
ATOM 1077 N N . ALA A 1 143 ? 23.475 1.196 -30.486 1.00 95.12 143 ALA A N 1
ATOM 1078 C CA . ALA A 1 143 ? 24.249 0.821 -31.667 1.00 95.12 143 ALA A CA 1
ATOM 1079 C C . ALA A 1 143 ? 24.739 -0.639 -31.621 1.00 95.12 143 ALA A C 1
ATOM 1081 O O . ALA A 1 143 ? 25.025 -1.220 -32.668 1.00 95.12 143 ALA A O 1
ATOM 1082 N N . ASP A 1 144 ? 24.808 -1.250 -30.434 1.00 95.62 144 ASP A N 1
ATOM 1083 C CA . ASP A 1 144 ? 25.137 -2.6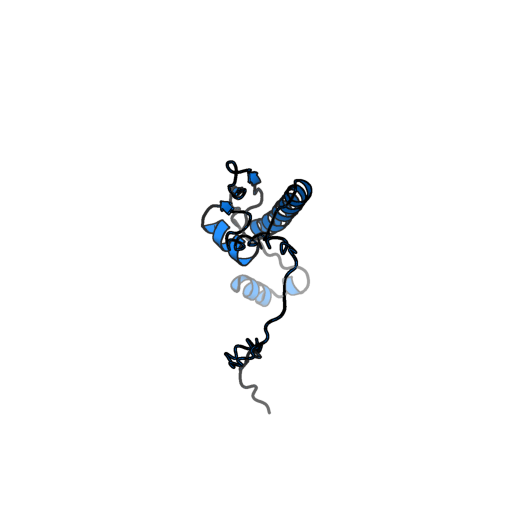67 -30.260 1.00 95.62 144 ASP A CA 1
ATOM 1084 C C . ASP A 1 144 ? 23.859 -3.513 -30.361 1.00 95.62 144 ASP A C 1
ATOM 1086 O O . ASP A 1 144 ? 23.292 -3.976 -29.369 1.00 95.62 144 ASP A O 1
ATOM 1090 N N . ILE A 1 145 ? 23.379 -3.685 -31.597 1.00 93.81 145 ILE A N 1
ATOM 1091 C CA . ILE A 1 145 ? 22.157 -4.446 -31.899 1.00 93.81 145 ILE A CA 1
ATOM 1092 C C . ILE A 1 145 ? 22.201 -5.872 -31.319 1.00 93.81 145 ILE A C 1
ATOM 1094 O O . ILE A 1 145 ? 21.220 -6.268 -30.688 1.00 93.81 145 ILE A O 1
ATOM 1098 N N . PRO A 1 146 ? 23.302 -6.647 -31.436 1.00 95.69 146 PRO A N 1
ATOM 1099 C CA . PRO A 1 146 ? 23.375 -7.965 -30.807 1.00 95.69 146 PRO A CA 1
ATOM 1100 C C . PRO A 1 146 ? 23.192 -7.932 -29.285 1.00 95.69 146 PRO A C 1
ATOM 1102 O O . PRO A 1 146 ? 22.548 -8.823 -28.731 1.00 95.69 146 PRO A O 1
ATOM 1105 N N . LEU A 1 147 ? 23.751 -6.939 -28.586 1.00 94.25 147 LEU A N 1
ATOM 1106 C CA . LEU A 1 147 ? 23.537 -6.776 -27.148 1.00 94.25 147 LEU A CA 1
ATOM 1107 C C . LEU A 1 147 ? 22.092 -6.391 -26.828 1.00 94.25 147 LEU A C 1
ATOM 1109 O O . LEU A 1 147 ? 21.509 -6.985 -25.923 1.00 94.25 147 LEU A O 1
ATOM 1113 N N . VAL A 1 148 ? 21.512 -5.441 -27.563 1.00 95.06 148 VAL A N 1
ATOM 1114 C CA . VAL A 1 148 ? 20.118 -5.007 -27.377 1.00 95.06 148 VAL A CA 1
ATOM 1115 C C . VAL A 1 148 ? 19.152 -6.172 -27.552 1.00 95.06 148 VAL A C 1
ATOM 1117 O O . VAL A 1 148 ? 18.282 -6.367 -26.708 1.00 95.06 148 VAL A O 1
ATOM 1120 N N . GLU A 1 149 ? 19.322 -6.985 -28.592 1.00 94.12 149 GLU A N 1
ATOM 1121 C CA . GLU A 1 149 ? 18.463 -8.149 -28.825 1.00 94.12 149 GLU A CA 1
ATOM 1122 C C . GLU A 1 149 ? 18.617 -9.204 -27.722 1.00 94.12 149 GLU A C 1
ATOM 1124 O O . GLU A 1 149 ? 17.619 -9.745 -27.250 1.00 94.12 149 GLU A O 1
ATOM 1129 N N . ARG A 1 150 ? 19.839 -9.436 -27.214 1.00 94.62 150 ARG A N 1
ATOM 1130 C CA . ARG A 1 150 ? 20.034 -10.301 -26.034 1.00 94.62 150 ARG A CA 1
ATOM 1131 C C . ARG A 1 150 ? 19.325 -9.760 -24.794 1.00 94.62 150 ARG A C 1
ATOM 1133 O O . ARG A 1 150 ? 18.721 -10.542 -24.069 1.00 94.62 150 ARG A O 1
ATOM 1140 N N . LEU A 1 151 ? 19.405 -8.452 -24.546 1.00 93.62 151 LEU A N 1
ATOM 1141 C CA . LEU A 1 151 ? 18.748 -7.810 -23.405 1.00 93.62 151 LEU A CA 1
ATOM 1142 C C . LEU A 1 151 ? 17.227 -7.843 -23.537 1.00 93.62 151 LEU A C 1
ATOM 1144 O O . LEU A 1 151 ? 16.546 -8.036 -22.544 1.00 93.62 151 LEU A O 1
ATOM 1148 N N . ARG A 1 152 ? 16.677 -7.696 -24.743 1.00 91.56 152 ARG A N 1
ATOM 1149 C CA . ARG A 1 152 ? 15.235 -7.853 -24.972 1.00 91.56 152 ARG A CA 1
ATOM 1150 C C . ARG A 1 152 ? 14.766 -9.282 -24.752 1.00 91.56 152 ARG A C 1
ATOM 1152 O O . ARG A 1 152 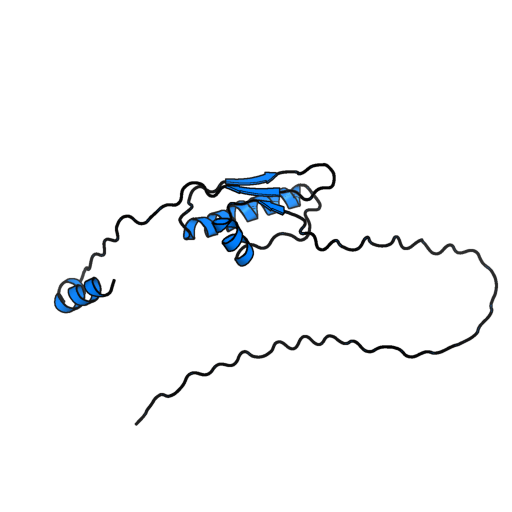? 13.688 -9.477 -24.221 1.00 91.56 152 ARG A O 1
ATOM 1159 N N . ALA A 1 153 ? 15.564 -10.269 -25.147 1.00 92.75 153 ALA A N 1
ATOM 1160 C CA . ALA A 1 153 ? 15.204 -11.674 -24.993 1.00 92.75 153 ALA A CA 1
ATOM 1161 C C . ALA A 1 153 ? 15.285 -12.181 -23.541 1.00 92.75 153 ALA A C 1
ATOM 1163 O O . ALA A 1 153 ? 14.777 -13.263 -23.256 1.00 92.75 153 ALA A O 1
ATOM 1164 N N . SER A 1 154 ? 15.949 -11.452 -22.635 1.00 89.06 154 SER A N 1
ATOM 1165 C CA . SER A 1 154 ? 16.118 -11.869 -21.238 1.00 89.06 154 SER A CA 1
ATOM 1166 C C . SER A 1 154 ? 15.058 -11.318 -20.276 1.00 89.06 154 SER A C 1
ATOM 1168 O O . SER A 1 154 ? 15.198 -11.545 -19.074 1.00 89.06 154 SER A O 1
ATOM 1170 N N . TRP A 1 155 ? 14.061 -10.575 -20.769 1.00 76.56 155 TRP A N 1
ATOM 1171 C CA . TRP A 1 155 ? 13.001 -9.941 -19.974 1.00 76.56 155 TRP A CA 1
ATOM 1172 C C . TRP A 1 155 ? 11.621 -10.221 -20.565 1.00 76.56 155 TRP A C 1
ATOM 1174 O O . TRP A 1 155 ? 11.510 -10.268 -21.810 1.00 76.56 155 TRP A O 1
#